Protein AF-A0A7T7KGU4-F1 (afdb_monomer)

Radius of gyration: 35.02 Å; Cα contacts (8 Å, |Δi|>4): 57; chains: 1; bounding box: 118×27×61 Å

Foldseek 3Di:
DDDDDDDDDDPDPPPPDPPPDDDDDDDDCVVVVVVVVLLVVQLVVLVVVLVVLLVVLLVVLVPDPDDPVLSVQLNVCLCVPLVVVVVVDPQRSSDPVSSVVSSVSSVVSSVVSSVVSVD

Sequence (119 aa):
MKKIFFSTTLLFVCTFSYSQYRDPVQPNLSPMFRAQSILQQRYDYNVQRVQETINDIFSRVYKFDIPSEQKEEIIRRFKEVPLKSINSQSINYSDNNTTNDVINYLYESINKITHQVTD

Solvent-accessible surface area (backbone atoms only — not comparable to full-atom values): 7336 Å² total; per-residue (Å²): 142,87,88,84,81,90,84,90,79,82,83,79,78,78,79,78,76,78,74,75,84,70,81,81,76,81,78,82,56,65,67,56,56,52,52,51,52,53,40,49,54,38,23,55,53,40,52,49,53,49,52,52,49,54,52,50,53,54,54,51,53,72,67,49,98,64,61,68,70,53,44,51,50,40,53,49,52,42,50,67,45,62,48,44,53,55,72,73,48,94,73,61,37,57,36,69,64,60,41,49,51,54,50,50,50,53,54,54,50,49,53,53,44,44,49,75,68,75,111

Secondary structure (DSSP, 8-state):
---------------------PPPPPP--HHHHHHHHHHHHHHHHHHHHHHHHHHHHHHHHHHSSS-HHHHHHHHHHHIIIIIHHHHTS---TT-HHHHHHHHHHHHHHHHHHHHHHH-

Mean predicted aligned error: 11.23 Å

Structure (mmCIF, N/CA/C/O backbone):
data_AF-A0A7T7KGU4-F1
#
_entry.id   AF-A0A7T7KGU4-F1
#
loop_
_atom_site.group_PDB
_atom_site.id
_atom_site.type_symbol
_atom_site.label_atom_id
_atom_site.label_alt_id
_atom_site.label_comp_id
_atom_site.label_asym_id
_atom_site.label_entity_id
_atom_site.label_seq_id
_atom_site.pdbx_PDB_ins_code
_atom_site.Cartn_x
_atom_site.Cartn_y
_atom_site.Cartn_z
_atom_site.occupancy
_atom_site.B_iso_or_equiv
_atom_site.auth_seq_id
_atom_site.auth_comp_id
_atom_site.auth_asym_id
_atom_site.auth_atom_id
_atom_site.pdbx_PDB_model_num
ATOM 1 N N . MET A 1 1 ? 96.664 -20.395 -38.625 1.00 45.16 1 MET A N 1
ATOM 2 C CA . MET A 1 1 ? 95.839 -19.877 -37.511 1.00 45.16 1 MET A CA 1
ATOM 3 C C . MET A 1 1 ? 95.007 -18.693 -37.989 1.00 45.16 1 MET A C 1
ATOM 5 O O . MET A 1 1 ? 95.590 -17.657 -38.273 1.00 45.16 1 MET A O 1
ATOM 9 N N . LYS A 1 2 ? 93.678 -18.839 -38.080 1.00 40.69 2 LYS A N 1
ATOM 10 C CA . LYS A 1 2 ? 92.681 -17.769 -37.864 1.00 40.69 2 LYS A CA 1
ATOM 11 C C . LYS A 1 2 ? 91.282 -18.397 -37.930 1.00 40.69 2 LYS A C 1
ATOM 13 O O . LYS A 1 2 ? 90.877 -18.884 -38.977 1.00 40.69 2 LYS A O 1
ATOM 18 N N . LYS A 1 3 ? 90.599 -18.453 -36.785 1.00 46.12 3 LYS A N 1
ATOM 19 C CA . LYS A 1 3 ? 89.176 -18.804 -36.651 1.00 46.12 3 LYS A CA 1
ATOM 20 C C . LYS A 1 3 ? 88.379 -17.508 -36.734 1.00 46.12 3 LYS A C 1
ATOM 22 O O . LYS A 1 3 ? 88.756 -16.616 -35.983 1.00 46.12 3 LYS A O 1
ATOM 27 N N . ILE A 1 4 ? 87.298 -17.426 -37.514 1.00 50.19 4 ILE A N 1
ATOM 28 C CA . ILE A 1 4 ? 86.164 -16.516 -37.246 1.00 50.19 4 ILE A CA 1
ATOM 29 C C . ILE A 1 4 ? 84.864 -17.193 -37.716 1.00 50.19 4 ILE A C 1
ATOM 31 O O . ILE A 1 4 ? 84.858 -17.973 -38.662 1.00 50.19 4 ILE A O 1
ATOM 35 N N . PHE A 1 5 ? 83.822 -16.945 -36.932 1.00 40.31 5 PHE A N 1
ATOM 36 C CA . PHE A 1 5 ? 82.583 -17.676 -36.714 1.00 40.31 5 PHE A CA 1
ATOM 37 C C . PHE A 1 5 ? 81.462 -17.438 -37.745 1.00 40.31 5 PHE A C 1
ATOM 39 O O . PHE A 1 5 ? 81.438 -16.432 -38.447 1.00 40.31 5 PHE A O 1
ATOM 46 N N . PHE A 1 6 ? 80.503 -18.375 -37.725 1.00 45.75 6 PHE A N 1
ATOM 47 C CA . PHE A 1 6 ? 79.086 -18.254 -38.104 1.00 45.75 6 PHE A CA 1
ATOM 48 C C . PHE A 1 6 ? 78.472 -16.872 -37.820 1.00 45.75 6 PHE A C 1
ATOM 50 O O . PHE A 1 6 ? 78.672 -16.346 -36.729 1.00 45.75 6 PHE A O 1
ATOM 57 N N . SER A 1 7 ? 77.582 -16.394 -38.698 1.00 41.09 7 SER A N 1
ATOM 58 C CA . SER A 1 7 ? 76.273 -15.878 -38.263 1.00 41.09 7 SER A CA 1
ATOM 59 C C . SER A 1 7 ? 75.337 -15.679 -39.456 1.00 41.09 7 SER A C 1
ATOM 61 O O . SER A 1 7 ? 75.584 -14.861 -40.339 1.00 41.09 7 SER A O 1
ATOM 63 N N . THR A 1 8 ? 74.253 -16.444 -39.460 1.00 50.94 8 THR A N 1
ATOM 64 C CA . THR A 1 8 ? 73.079 -16.270 -40.312 1.00 50.94 8 THR A CA 1
ATOM 65 C C . THR A 1 8 ? 72.276 -15.086 -39.780 1.00 50.94 8 THR A C 1
ATOM 67 O O . THR A 1 8 ? 71.883 -15.109 -38.616 1.00 50.94 8 THR A O 1
ATOM 70 N N . THR A 1 9 ? 71.960 -14.093 -40.610 1.00 46.50 9 THR A N 1
ATOM 71 C CA . THR A 1 9 ? 70.925 -13.106 -40.266 1.00 46.50 9 THR A CA 1
ATOM 72 C C . THR A 1 9 ? 69.853 -13.116 -41.343 1.00 46.50 9 THR A C 1
ATOM 74 O O . THR A 1 9 ? 69.993 -12.539 -42.418 1.00 46.50 9 THR A O 1
ATOM 77 N N . LEU A 1 10 ? 68.788 -13.852 -41.038 1.00 47.50 10 LEU A N 1
ATOM 78 C CA . LEU A 1 10 ? 67.520 -13.861 -41.748 1.00 47.50 10 LEU A CA 1
ATOM 79 C C . LEU A 1 10 ? 66.868 -12.475 -41.585 1.00 47.50 10 LEU A C 1
ATOM 81 O O . LEU A 1 10 ? 66.650 -12.023 -40.462 1.00 47.50 10 LEU A O 1
ATOM 85 N N . LEU A 1 11 ? 66.567 -11.799 -42.695 1.00 43.47 11 LEU A N 1
ATOM 86 C CA . LEU A 1 11 ? 65.775 -10.567 -42.713 1.00 43.47 11 LEU A CA 1
ATOM 87 C C . LEU A 1 11 ? 64.337 -10.894 -42.291 1.00 43.47 11 LEU A C 1
ATOM 89 O O . LEU A 1 11 ? 63.560 -11.443 -43.070 1.00 43.47 11 LEU A O 1
ATOM 93 N N . PHE A 1 12 ? 63.980 -10.567 -41.050 1.00 42.97 12 PHE A N 1
ATOM 94 C CA . PHE A 1 12 ? 62.602 -10.638 -40.578 1.00 42.97 12 PHE A CA 1
ATOM 95 C C . PHE A 1 12 ? 61.858 -9.389 -41.070 1.00 42.97 12 PHE A C 1
ATOM 97 O O . PHE A 1 12 ? 61.941 -8.316 -40.475 1.00 42.97 12 PHE A O 1
ATOM 104 N N . VAL A 1 13 ? 61.170 -9.510 -42.207 1.00 49.28 13 VAL A N 1
ATOM 105 C CA . VAL A 1 13 ? 60.248 -8.479 -42.697 1.00 49.28 13 VAL A CA 1
ATOM 106 C C . VAL A 1 13 ? 58.990 -8.549 -41.833 1.00 49.28 13 VAL A C 1
ATOM 108 O O . VAL A 1 13 ? 58.105 -9.367 -42.071 1.00 49.28 13 VAL A O 1
ATOM 111 N N . CYS A 1 14 ? 58.909 -7.710 -40.800 1.00 51.19 14 CYS A N 1
ATOM 112 C CA . CYS A 1 14 ? 57.662 -7.493 -40.073 1.00 51.19 14 CYS A CA 1
ATOM 113 C C . CYS A 1 14 ? 56.652 -6.832 -41.019 1.00 51.19 14 CYS A C 1
ATOM 115 O O . CYS A 1 14 ? 56.719 -5.628 -41.267 1.00 51.19 14 CYS A O 1
ATOM 117 N N . THR A 1 15 ? 55.692 -7.594 -41.537 1.00 53.06 15 THR A N 1
ATOM 118 C CA . THR A 1 15 ? 54.492 -7.021 -42.152 1.00 53.06 15 THR A CA 1
ATOM 119 C C . THR A 1 15 ? 53.643 -6.396 -41.046 1.00 53.06 15 THR A C 1
ATOM 121 O O . THR A 1 15 ? 52.881 -7.084 -40.366 1.00 53.06 15 THR A O 1
ATOM 124 N N . PHE A 1 16 ? 53.808 -5.090 -40.829 1.00 51.06 16 PHE A N 1
ATOM 125 C CA . PHE A 1 16 ? 52.956 -4.305 -39.940 1.00 51.06 16 PHE A CA 1
ATOM 126 C C . PHE A 1 16 ? 51.539 -4.308 -40.527 1.00 51.06 16 PHE A C 1
ATOM 128 O O . PHE A 1 16 ? 51.257 -3.647 -41.526 1.00 51.06 16 PHE A O 1
ATOM 135 N N . SER A 1 17 ? 50.650 -5.112 -39.947 1.00 54.22 17 SER A N 1
ATOM 136 C CA . SER A 1 17 ? 49.233 -5.070 -40.296 1.00 54.22 17 SER A CA 1
ATOM 137 C C . SER A 1 17 ? 48.667 -3.784 -39.706 1.00 54.22 17 SER A C 1
ATOM 139 O O . SER A 1 17 ? 48.464 -3.692 -38.497 1.00 54.22 17 SER A O 1
ATOM 141 N N . TYR A 1 18 ? 48.459 -2.766 -40.543 1.00 46.72 18 TYR A N 1
ATOM 142 C CA . TYR A 1 18 ? 47.725 -1.565 -40.157 1.00 46.72 18 TYR A CA 1
ATOM 143 C C . TYR A 1 18 ? 46.283 -1.965 -39.823 1.00 46.72 18 TYR A C 1
ATOM 145 O O . TYR A 1 18 ? 45.428 -2.067 -40.700 1.00 46.72 18 TYR A O 1
ATOM 153 N N . SER A 1 19 ? 46.006 -2.204 -38.541 1.00 58.91 19 SER A N 1
ATOM 154 C CA . SER A 1 19 ? 44.650 -2.125 -38.006 1.00 58.91 19 SER A CA 1
ATOM 155 C C . SER A 1 19 ? 44.158 -0.706 -38.276 1.00 58.91 19 SER A C 1
ATOM 157 O O . SER A 1 19 ? 44.614 0.233 -37.623 1.00 58.91 19 SER A O 1
ATOM 159 N N . GLN A 1 20 ? 43.269 -0.527 -39.253 1.00 55.75 20 GLN A N 1
ATOM 160 C CA . GLN A 1 20 ? 42.625 0.765 -39.447 1.00 55.75 20 GLN A CA 1
ATOM 161 C C . GLN A 1 20 ? 41.819 1.086 -38.193 1.00 55.75 20 GLN A C 1
ATOM 163 O O . GLN A 1 20 ? 40.869 0.377 -37.856 1.00 55.75 20 GLN A O 1
ATOM 168 N N . TYR A 1 21 ? 42.235 2.136 -37.489 1.00 57.06 21 TYR A N 1
ATOM 169 C CA . TYR A 1 21 ? 41.452 2.732 -36.422 1.00 57.06 21 TYR A CA 1
ATOM 170 C C . TYR A 1 21 ? 40.089 3.112 -37.013 1.00 57.06 21 TYR A C 1
ATOM 172 O O . TYR A 1 21 ? 40.008 3.964 -37.896 1.00 57.06 21 TYR A O 1
ATOM 180 N N . ARG A 1 22 ? 39.027 2.416 -36.594 1.00 62.03 22 ARG A N 1
ATOM 181 C CA . ARG A 1 22 ? 37.655 2.826 -36.889 1.00 62.03 22 ARG A CA 1
ATOM 182 C C . ARG A 1 22 ? 37.241 3.816 -35.818 1.00 62.03 22 ARG A C 1
ATOM 184 O O . ARG A 1 22 ? 37.302 3.477 -34.637 1.00 62.03 22 ARG A O 1
ATOM 191 N N . ASP A 1 23 ? 36.785 4.990 -36.239 1.00 69.38 23 ASP A N 1
ATOM 192 C CA . ASP A 1 23 ? 36.145 5.921 -35.320 1.00 69.38 23 ASP A CA 1
ATOM 193 C C . ASP A 1 23 ? 34.989 5.213 -34.594 1.00 69.38 23 ASP A C 1
ATOM 195 O O . ASP A 1 23 ? 34.235 4.453 -35.221 1.00 69.38 23 ASP A O 1
ATOM 199 N N . PRO A 1 24 ? 34.850 5.409 -33.272 1.00 70.62 24 PRO A N 1
ATOM 200 C CA . PRO A 1 24 ? 33.777 4.788 -32.518 1.00 70.62 24 PRO A CA 1
ATOM 201 C C . PRO A 1 24 ? 32.422 5.228 -33.082 1.00 70.62 24 PRO A C 1
ATOM 203 O O . PRO A 1 24 ? 32.138 6.418 -33.221 1.00 70.62 24 PRO A O 1
ATOM 206 N N . VAL A 1 25 ? 31.567 4.252 -33.401 1.00 77.94 25 VAL A N 1
ATOM 207 C CA . VAL A 1 25 ? 30.178 4.514 -33.792 1.00 77.94 25 VAL A CA 1
ATOM 208 C C . VAL A 1 25 ? 29.470 5.151 -32.597 1.00 77.94 25 VAL A C 1
ATOM 210 O O . VAL A 1 25 ? 29.481 4.584 -31.503 1.00 77.94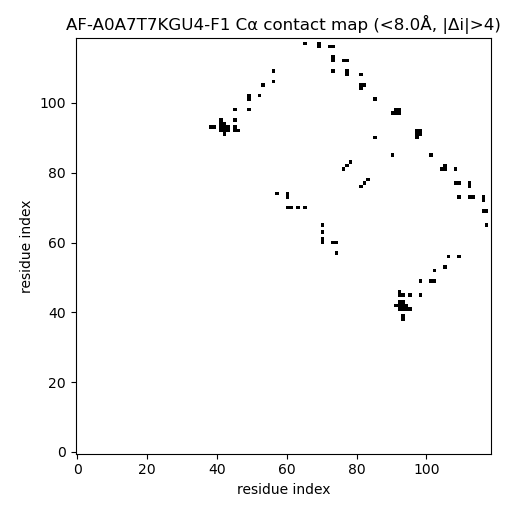 25 VAL A O 1
ATOM 213 N N . GLN A 1 26 ? 28.852 6.319 -32.790 1.00 76.12 26 GLN A N 1
ATOM 214 C CA . GLN A 1 26 ? 28.059 6.945 -31.732 1.00 76.12 26 GLN A CA 1
ATOM 215 C C . GLN A 1 26 ? 26.899 6.009 -31.344 1.00 76.12 26 GLN A C 1
ATOM 217 O O . GLN A 1 26 ? 26.145 5.581 -32.225 1.00 76.12 26 GLN A O 1
ATOM 222 N N . PRO A 1 27 ? 26.736 5.659 -30.057 1.00 75.25 27 PRO A N 1
ATOM 223 C CA . PRO A 1 27 ? 25.678 4.752 -29.639 1.00 75.25 27 PRO A CA 1
ATOM 224 C C . PRO A 1 27 ? 24.305 5.408 -29.837 1.00 75.25 27 PRO A C 1
ATOM 226 O O . PRO A 1 27 ? 24.066 6.529 -29.393 1.00 75.25 27 PRO A O 1
ATOM 229 N N . ASN A 1 28 ? 23.369 4.700 -30.476 1.00 81.06 28 ASN A N 1
ATOM 230 C CA . ASN A 1 28 ? 21.978 5.147 -30.556 1.00 81.06 28 ASN A CA 1
ATOM 231 C C . ASN A 1 28 ? 21.275 4.904 -29.211 1.00 81.06 28 ASN A C 1
ATOM 233 O O . ASN A 1 28 ? 20.884 3.781 -28.900 1.00 81.06 28 ASN A O 1
ATOM 237 N N . LEU A 1 29 ? 21.090 5.969 -28.429 1.00 84.31 29 LEU A N 1
ATOM 238 C CA . LEU A 1 29 ? 20.485 5.918 -27.092 1.00 84.31 29 LEU A CA 1
ATOM 239 C C . LEU A 1 29 ? 18.946 5.978 -27.097 1.00 84.31 29 LEU A C 1
ATOM 241 O O . LEU A 1 29 ? 18.316 5.843 -26.049 1.00 84.31 29 LEU A O 1
ATOM 245 N N . SER A 1 30 ? 18.310 6.142 -28.261 1.00 86.25 30 SER A N 1
ATOM 246 C CA . SER A 1 30 ? 16.849 6.299 -28.369 1.00 86.25 30 SER A CA 1
ATOM 247 C C . SER A 1 30 ? 16.042 5.152 -27.734 1.00 86.25 30 SER A C 1
ATOM 249 O O . SER A 1 30 ? 15.051 5.436 -27.057 1.00 86.25 30 SER A O 1
ATOM 251 N N . PRO A 1 31 ? 16.422 3.864 -27.890 1.00 87.88 31 PRO A N 1
ATOM 252 C CA . PRO A 1 31 ? 15.721 2.760 -27.230 1.00 87.88 31 PRO A CA 1
ATOM 253 C C . PRO A 1 31 ? 15.798 2.829 -25.701 1.00 87.88 31 PRO A C 1
ATOM 255 O O . PRO A 1 31 ? 14.830 2.483 -25.028 1.00 87.88 31 PRO A O 1
ATOM 258 N N . MET A 1 32 ? 16.915 3.322 -25.156 1.00 87.25 32 MET A N 1
ATOM 259 C CA . MET A 1 32 ? 17.109 3.478 -23.715 1.00 87.25 32 MET A CA 1
ATOM 260 C C . MET A 1 32 ? 16.179 4.555 -23.152 1.00 87.25 32 MET A C 1
ATOM 262 O O . MET A 1 32 ? 15.476 4.299 -22.178 1.00 87.25 32 MET A O 1
ATOM 266 N N . PHE A 1 33 ? 16.095 5.719 -23.805 1.00 88.25 33 PHE A N 1
ATOM 267 C CA . PHE A 1 33 ? 15.169 6.778 -23.390 1.00 88.25 33 PHE A CA 1
ATOM 268 C C . PHE A 1 33 ? 13.706 6.328 -23.457 1.00 88.25 33 PHE A C 1
ATOM 270 O O . PHE A 1 33 ? 12.926 6.609 -22.547 1.00 88.25 33 PHE A O 1
ATOM 277 N N . ARG A 1 34 ? 13.334 5.562 -24.493 1.00 89.44 34 ARG A N 1
ATOM 278 C CA . ARG A 1 34 ? 11.994 4.963 -24.594 1.00 89.44 34 ARG A CA 1
ATOM 279 C C . ARG A 1 34 ? 11.723 3.994 -23.445 1.00 89.44 34 ARG A C 1
ATOM 281 O O . ARG A 1 34 ? 10.696 4.120 -22.784 1.00 89.44 34 ARG A O 1
ATOM 288 N N . ALA A 1 35 ? 12.641 3.068 -23.174 1.00 90.75 35 ALA A N 1
ATOM 289 C CA . ALA A 1 35 ? 12.500 2.118 -22.073 1.00 90.75 35 ALA A CA 1
ATOM 290 C C . ALA A 1 35 ? 12.358 2.831 -20.719 1.00 90.75 35 ALA A C 1
ATOM 292 O O . ALA A 1 35 ? 11.464 2.497 -19.943 1.00 90.75 35 ALA A O 1
ATOM 293 N N . GLN A 1 36 ? 13.169 3.863 -20.474 1.00 92.75 36 GLN A N 1
ATOM 294 C CA . GLN A 1 36 ? 13.088 4.675 -19.263 1.00 92.75 36 GLN A CA 1
ATOM 295 C C . GLN A 1 36 ? 11.726 5.367 -19.128 1.00 92.75 36 GLN A C 1
ATOM 297 O O . GLN A 1 36 ? 11.114 5.290 -18.066 1.00 92.75 36 GLN A O 1
ATOM 302 N N . SER A 1 37 ? 11.216 5.984 -20.200 1.00 94.31 37 SER A N 1
ATOM 303 C CA . SER A 1 37 ? 9.902 6.644 -20.172 1.00 94.31 37 SER A CA 1
ATOM 304 C C . SER A 1 37 ? 8.758 5.675 -19.853 1.00 94.31 37 SER A C 1
ATOM 306 O O . SER A 1 37 ? 7.868 6.008 -19.077 1.00 94.31 37 SER A O 1
ATOM 308 N N . ILE A 1 38 ? 8.817 4.448 -20.383 1.00 94.88 38 ILE A N 1
ATOM 309 C CA . ILE A 1 38 ? 7.815 3.409 -20.119 1.00 94.88 38 ILE A CA 1
ATOM 310 C C . ILE A 1 38 ? 7.865 2.970 -18.653 1.00 94.88 38 ILE A C 1
ATOM 312 O O . ILE A 1 38 ? 6.818 2.795 -18.032 1.00 94.88 38 ILE A O 1
ATOM 316 N N . LEU A 1 39 ? 9.064 2.785 -18.091 1.00 94.94 39 LEU A N 1
ATOM 317 C CA . LEU A 1 39 ? 9.217 2.413 -16.683 1.00 94.94 39 LEU A CA 1
ATOM 318 C C . LEU A 1 39 ? 8.722 3.524 -15.754 1.00 94.94 39 LEU A C 1
ATOM 320 O O . LEU A 1 39 ? 7.994 3.225 -14.814 1.00 94.94 39 LEU A O 1
ATOM 324 N N . GLN A 1 40 ? 9.033 4.787 -16.060 1.00 95.19 40 GLN A N 1
ATOM 325 C CA . GLN A 1 40 ? 8.537 5.926 -15.287 1.00 95.19 40 GLN A CA 1
ATOM 326 C C . GLN A 1 40 ? 7.007 6.002 -15.318 1.00 95.19 40 GLN A C 1
ATOM 328 O O . GLN A 1 40 ? 6.376 6.095 -14.273 1.00 95.19 40 GLN A O 1
ATOM 333 N N . GLN A 1 41 ? 6.396 5.867 -16.498 1.00 97.19 41 GLN A N 1
ATOM 334 C CA . GLN A 1 41 ? 4.939 5.877 -16.621 1.00 97.19 41 GLN A CA 1
ATOM 335 C C . GLN A 1 41 ? 4.284 4.747 -15.811 1.00 97.19 41 GLN A C 1
ATOM 337 O O . GLN A 1 41 ? 3.244 4.952 -15.187 1.00 97.19 41 GLN A O 1
ATOM 342 N N . ARG A 1 42 ? 4.883 3.547 -15.810 1.00 96.88 42 ARG A N 1
ATOM 343 C CA . ARG A 1 42 ? 4.400 2.423 -14.993 1.00 96.88 42 ARG A CA 1
ATOM 344 C C . ARG A 1 42 ? 4.532 2.710 -13.508 1.00 96.88 42 ARG A C 1
ATOM 346 O O . ARG A 1 42 ? 3.585 2.448 -12.775 1.00 96.88 42 ARG A O 1
ATOM 353 N N . TYR A 1 43 ? 5.674 3.252 -13.094 1.00 97.75 43 TYR A N 1
ATOM 354 C CA . TYR A 1 43 ? 5.911 3.665 -11.719 1.00 97.75 43 TYR A CA 1
ATOM 355 C C . TYR A 1 43 ? 4.828 4.642 -11.251 1.00 97.75 43 TYR A C 1
ATOM 357 O O . TYR A 1 43 ? 4.145 4.362 -10.269 1.00 97.75 43 TYR A O 1
ATOM 365 N N . ASP A 1 44 ? 4.610 5.727 -11.997 1.00 97.94 44 ASP A N 1
ATOM 366 C CA . ASP A 1 44 ? 3.643 6.771 -11.642 1.00 97.94 44 ASP A CA 1
ATOM 367 C C . ASP A 1 44 ? 2.218 6.206 -11.551 1.00 97.94 44 ASP A C 1
ATOM 369 O O . ASP A 1 44 ? 1.506 6.431 -10.570 1.00 97.94 44 ASP A O 1
ATOM 373 N N . TYR A 1 45 ? 1.824 5.399 -12.540 1.00 98.31 45 TYR A N 1
ATOM 374 C CA . TYR A 1 45 ? 0.523 4.732 -12.563 1.00 98.31 45 TYR A CA 1
ATOM 375 C C . TYR A 1 45 ? 0.319 3.797 -11.363 1.00 98.31 45 TYR A C 1
ATOM 377 O O . TYR A 1 45 ? -0.742 3.784 -10.738 1.00 98.31 45 TYR A O 1
ATOM 385 N N . ASN A 1 46 ? 1.330 3.008 -11.011 1.00 98.31 46 ASN A N 1
ATOM 386 C CA . ASN A 1 46 ? 1.238 2.056 -9.911 1.00 98.31 46 ASN A CA 1
ATOM 387 C C . ASN A 1 46 ? 1.252 2.737 -8.538 1.00 98.31 46 ASN A C 1
ATOM 389 O O . ASN A 1 46 ? 0.500 2.323 -7.655 1.00 98.31 46 ASN A O 1
ATOM 393 N N . VAL A 1 47 ? 2.020 3.817 -8.372 1.00 97.94 47 VAL A N 1
ATOM 394 C CA . VAL A 1 47 ? 1.943 4.673 -7.177 1.00 97.94 47 VAL A CA 1
ATOM 395 C C . VAL A 1 47 ? 0.530 5.235 -7.020 1.00 97.94 47 VAL A C 1
ATOM 397 O O . VAL A 1 47 ? -0.042 5.158 -5.931 1.00 97.94 47 VAL A O 1
ATOM 400 N N . GLN A 1 48 ? -0.071 5.729 -8.107 1.00 98.44 48 GLN A N 1
ATOM 401 C CA . GLN A 1 48 ? -1.448 6.220 -8.083 1.00 98.44 48 GLN A CA 1
ATOM 402 C C . GLN A 1 48 ? -2.436 5.123 -7.654 1.00 98.44 48 GLN A C 1
ATOM 404 O O . GLN A 1 48 ? -3.258 5.360 -6.771 1.00 98.44 48 GLN A O 1
ATOM 409 N N . ARG A 1 49 ? -2.323 3.905 -8.198 1.00 98.25 49 ARG A N 1
ATOM 410 C CA . ARG A 1 49 ? -3.186 2.771 -7.812 1.00 98.25 49 ARG A CA 1
ATOM 411 C C . ARG A 1 49 ? -3.099 2.429 -6.327 1.00 98.25 49 ARG A C 1
ATOM 413 O O . ARG A 1 49 ? -4.120 2.151 -5.695 1.00 98.25 49 ARG A O 1
ATOM 420 N N . VAL A 1 50 ? -1.896 2.441 -5.756 1.00 98.38 50 VAL A N 1
ATOM 421 C CA . VAL A 1 50 ? -1.707 2.205 -4.317 1.00 98.38 50 VAL A CA 1
ATOM 422 C C . VAL A 1 50 ? -2.364 3.320 -3.508 1.00 98.38 50 VAL A C 1
ATOM 424 O O . VAL A 1 50 ? -3.089 3.037 -2.557 1.00 98.38 50 VAL A O 1
ATOM 427 N N . GLN A 1 51 ? -2.192 4.580 -3.914 1.00 98.12 51 GLN A N 1
ATOM 428 C CA . GLN A 1 51 ? -2.821 5.714 -3.237 1.00 98.12 51 GLN A CA 1
ATOM 429 C C . GLN A 1 51 ? -4.356 5.651 -3.291 1.00 98.12 51 GLN A C 1
ATOM 431 O O . GLN A 1 51 ? -5.023 5.900 -2.285 1.00 98.12 51 GLN A O 1
ATOM 436 N N . GLU A 1 52 ? -4.924 5.293 -4.441 1.00 98.44 52 GLU A N 1
ATOM 437 C CA . GLU A 1 52 ? -6.366 5.088 -4.608 1.00 98.44 52 GLU A CA 1
ATOM 438 C C . GLU A 1 52 ? -6.878 3.952 -3.717 1.00 98.44 52 GLU A C 1
ATOM 440 O O . GLU A 1 52 ? -7.902 4.111 -3.054 1.00 98.44 52 GLU A O 1
ATOM 445 N N . THR A 1 53 ? -6.125 2.854 -3.618 1.00 98.38 53 THR A N 1
ATOM 446 C CA . THR A 1 53 ? -6.438 1.728 -2.723 1.00 98.38 53 THR A CA 1
ATOM 447 C C . THR A 1 53 ? -6.473 2.172 -1.260 1.00 98.38 53 THR A C 1
ATOM 449 O O . THR A 1 53 ? -7.413 1.854 -0.534 1.00 98.38 53 THR A O 1
ATOM 452 N N . ILE A 1 54 ? -5.479 2.947 -0.815 1.00 98.44 54 ILE A N 1
ATOM 453 C CA . ILE A 1 54 ? -5.429 3.486 0.553 1.00 98.44 54 ILE A CA 1
ATOM 454 C C . ILE A 1 54 ? -6.649 4.377 0.828 1.00 98.44 54 ILE A C 1
ATOM 456 O O . ILE A 1 54 ? -7.287 4.256 1.876 1.00 98.44 54 ILE A O 1
ATOM 460 N N . ASN A 1 55 ? -7.003 5.247 -0.120 1.00 98.44 55 ASN A N 1
ATOM 461 C CA . ASN A 1 55 ? -8.159 6.134 0.002 1.00 98.44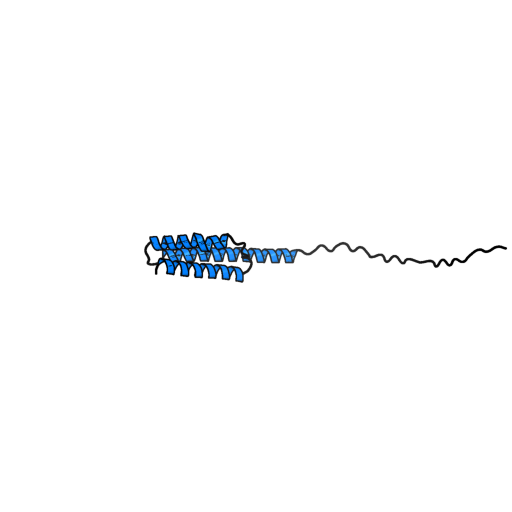 55 ASN A CA 1
ATOM 462 C C . ASN A 1 55 ? -9.485 5.355 0.056 1.00 98.44 55 ASN A C 1
ATOM 464 O O . ASN A 1 55 ? -10.359 5.686 0.860 1.00 98.44 55 ASN A O 1
ATOM 468 N N . ASP A 1 56 ? -9.630 4.314 -0.767 1.00 98.38 56 ASP A N 1
ATOM 469 C CA . ASP A 1 56 ? -10.789 3.417 -0.763 1.00 98.38 56 ASP A CA 1
ATOM 470 C C . ASP A 1 56 ? -10.919 2.688 0.581 1.00 98.38 56 ASP A C 1
ATOM 472 O O . ASP A 1 56 ? -11.990 2.705 1.186 1.00 98.38 56 ASP A O 1
ATOM 476 N N . ILE A 1 57 ? -9.819 2.145 1.112 1.00 98.44 57 ILE A N 1
ATOM 477 C CA . ILE A 1 57 ? -9.788 1.516 2.440 1.00 98.44 57 ILE A CA 1
ATOM 478 C C . ILE A 1 57 ? -10.284 2.487 3.516 1.00 98.44 57 ILE A C 1
ATOM 480 O O . ILE A 1 57 ? -11.193 2.147 4.277 1.00 98.44 57 ILE A O 1
ATOM 484 N N . PHE A 1 58 ? -9.748 3.708 3.560 1.00 98.19 58 PHE A N 1
ATOM 485 C CA . PHE A 1 58 ? -10.205 4.714 4.518 1.00 98.19 58 PHE A CA 1
ATOM 486 C C . PHE A 1 58 ? -11.693 5.031 4.348 1.00 98.19 58 PHE A C 1
ATOM 488 O O . PHE A 1 58 ? -12.434 5.030 5.330 1.00 98.19 58 PHE A O 1
ATOM 495 N N . SER A 1 59 ? -12.157 5.235 3.112 1.00 98.19 59 SER A N 1
ATOM 496 C CA . SER A 1 59 ? -13.573 5.492 2.831 1.00 98.19 59 SER A CA 1
ATOM 497 C C . SER A 1 59 ? -14.478 4.360 3.322 1.00 98.19 59 SER A C 1
ATOM 499 O O . SER A 1 59 ? -15.527 4.628 3.908 1.00 98.19 59 SER A O 1
ATOM 501 N N . ARG A 1 60 ? -14.080 3.099 3.113 1.00 97.38 60 ARG A N 1
ATOM 502 C CA . ARG A 1 60 ? -14.841 1.920 3.548 1.00 97.38 60 ARG A CA 1
ATOM 503 C C . ARG A 1 60 ? -14.944 1.839 5.064 1.00 97.38 60 ARG A C 1
ATOM 505 O O . ARG A 1 60 ? -16.052 1.704 5.570 1.00 97.38 60 ARG A O 1
ATOM 512 N N . VAL A 1 61 ? -13.831 2.003 5.779 1.00 97.38 61 VAL A N 1
ATOM 513 C CA . VAL A 1 61 ? -13.820 1.961 7.251 1.00 97.38 61 VAL A CA 1
ATOM 514 C C . VAL A 1 61 ? -14.722 3.048 7.842 1.00 97.38 61 VAL A C 1
ATOM 516 O O . VAL A 1 61 ? -15.506 2.776 8.749 1.00 97.38 61 VAL A O 1
ATOM 519 N N . TYR A 1 62 ? -14.696 4.269 7.294 1.00 95.94 62 TYR A N 1
ATOM 520 C CA . TYR A 1 62 ? -15.586 5.337 7.766 1.00 95.94 62 TYR A CA 1
ATOM 521 C C . TYR A 1 62 ? -17.076 5.024 7.561 1.00 95.94 62 TYR A C 1
ATOM 523 O O . TYR A 1 62 ? -17.910 5.481 8.350 1.00 95.94 62 TYR A O 1
ATOM 531 N N . LYS A 1 63 ? -17.410 4.212 6.551 1.00 97.50 63 LYS A N 1
ATOM 532 C CA . LYS A 1 63 ? -18.777 3.776 6.230 1.00 97.50 63 LYS A CA 1
ATOM 533 C C . LYS A 1 63 ? -19.249 2.550 7.018 1.00 97.50 63 LYS A C 1
ATOM 535 O O . LYS A 1 63 ? -20.421 2.209 6.898 1.00 97.50 63 LYS A O 1
ATOM 540 N N . PHE A 1 64 ? -18.393 1.887 7.799 1.00 96.12 64 PHE A N 1
ATOM 541 C CA . PHE A 1 64 ? -18.815 0.751 8.626 1.00 96.12 64 PHE A CA 1
ATOM 542 C C . PHE A 1 64 ? -19.865 1.172 9.661 1.00 96.12 64 PHE A C 1
ATOM 544 O O . PHE A 1 64 ? -19.804 2.277 10.204 1.00 96.12 64 PHE A O 1
ATOM 551 N N . ASP A 1 65 ? -20.816 0.289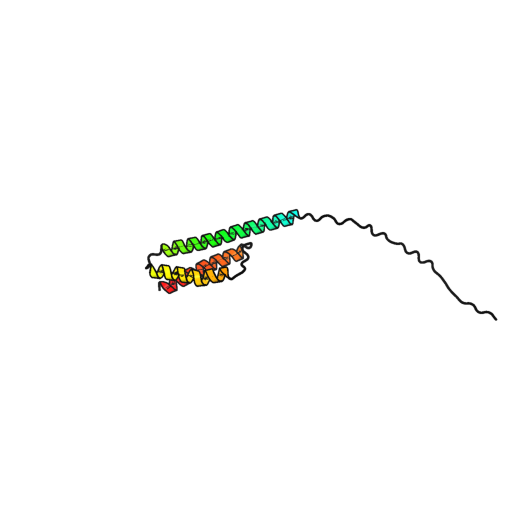 9.953 1.00 96.81 65 ASP A N 1
ATOM 552 C CA . ASP A 1 65 ? -21.836 0.502 10.984 1.00 96.81 65 ASP A CA 1
ATOM 553 C C . ASP A 1 65 ? -21.321 0.026 12.353 1.00 96.81 65 ASP A C 1
ATOM 555 O O . ASP A 1 65 ? -21.762 -0.977 12.905 1.00 96.81 65 ASP A O 1
ATOM 559 N N . ILE A 1 66 ? -20.281 0.705 12.843 1.00 96.56 66 ILE A N 1
ATOM 560 C CA . ILE A 1 66 ? -19.598 0.423 14.115 1.00 96.56 66 ILE A CA 1
ATOM 561 C C . ILE A 1 66 ? -19.346 1.734 14.880 1.00 96.56 66 ILE A C 1
ATOM 563 O O . ILE A 1 66 ? -19.358 2.809 14.263 1.00 96.56 66 ILE A O 1
ATOM 567 N N . PRO A 1 67 ? -19.084 1.689 16.201 1.00 97.88 67 PRO A N 1
ATOM 568 C CA . PRO A 1 67 ? -18.758 2.879 16.983 1.00 97.88 67 PRO A CA 1
ATOM 569 C C . PRO A 1 67 ? -17.572 3.667 16.413 1.00 97.88 67 PRO A C 1
ATOM 571 O O . PRO A 1 67 ? -16.598 3.089 15.927 1.00 97.88 67 PRO A O 1
ATOM 574 N N . SER A 1 68 ? -17.619 4.999 16.518 1.00 97.25 68 SER A N 1
ATOM 575 C CA . SER A 1 68 ? -16.555 5.883 16.014 1.00 97.25 68 SER A CA 1
ATOM 576 C C . SER A 1 68 ? -15.178 5.553 16.595 1.00 97.25 68 SER A C 1
ATOM 578 O O . SER A 1 68 ? -14.202 5.541 15.854 1.00 97.25 68 SER A O 1
ATOM 580 N N . GLU A 1 69 ? -15.107 5.199 17.880 1.00 97.44 69 GLU A N 1
ATOM 581 C CA . GLU A 1 69 ? -13.860 4.801 18.551 1.00 97.44 69 GLU A CA 1
ATOM 582 C C . GLU A 1 69 ? -13.215 3.570 17.893 1.00 97.44 69 GLU A C 1
ATOM 584 O O . GLU A 1 69 ? -12.002 3.531 17.689 1.00 97.44 69 GLU A O 1
ATOM 589 N N . GLN A 1 70 ? -14.024 2.589 17.475 1.00 98.06 70 GLN A N 1
ATOM 590 C CA . GLN A 1 70 ? -13.527 1.415 16.754 1.00 98.06 70 GLN A CA 1
ATOM 591 C C . GLN A 1 70 ? -13.012 1.790 15.360 1.00 98.06 70 GLN A C 1
ATOM 593 O O . GLN A 1 70 ? -11.956 1.312 14.947 1.00 98.06 70 GLN A O 1
ATOM 598 N N . LYS A 1 71 ? -13.702 2.690 14.643 1.00 98.38 71 LYS A N 1
ATOM 599 C CA . LYS A 1 71 ? -13.224 3.201 13.344 1.00 98.38 71 LYS A CA 1
ATOM 600 C C . LYS A 1 71 ? -11.871 3.887 13.490 1.00 98.38 71 LYS A C 1
ATOM 602 O O . LYS A 1 71 ? -10.959 3.624 12.708 1.00 98.38 71 LYS A O 1
ATOM 607 N N . GLU A 1 72 ? -11.737 4.761 14.483 1.00 97.94 72 GLU A N 1
ATOM 608 C CA . GLU A 1 72 ? -10.497 5.483 14.758 1.00 97.94 72 GLU A CA 1
ATOM 609 C C . GLU A 1 72 ? -9.352 4.525 15.086 1.00 97.94 72 GLU A C 1
ATOM 611 O O . GLU A 1 72 ? -8.266 4.663 14.519 1.00 97.94 72 GLU A O 1
ATOM 616 N N . GLU A 1 73 ? -9.605 3.507 15.910 1.00 98.19 73 GLU A N 1
ATOM 617 C CA . GLU A 1 73 ? -8.610 2.494 16.258 1.00 98.19 73 GLU A CA 1
ATOM 618 C C . GLU A 1 73 ? -8.168 1.665 15.042 1.00 98.19 73 GLU A C 1
ATOM 620 O O . GLU A 1 73 ? -6.968 1.453 14.840 1.00 98.19 73 GLU A O 1
ATOM 625 N N . ILE A 1 74 ? -9.108 1.255 14.182 1.00 98.50 74 ILE A N 1
ATOM 626 C CA . ILE A 1 74 ? -8.808 0.548 12.928 1.00 98.50 74 ILE A CA 1
ATOM 627 C C . ILE A 1 74 ? -7.899 1.405 12.037 1.00 98.50 74 ILE A C 1
ATOM 629 O O . ILE A 1 74 ? -6.847 0.945 11.583 1.00 98.50 74 ILE A O 1
ATOM 633 N N . ILE A 1 75 ? -8.270 2.670 11.811 1.00 98.25 75 ILE A N 1
ATOM 634 C CA . ILE A 1 75 ? -7.500 3.605 10.977 1.00 98.25 75 ILE A CA 1
ATOM 635 C C . ILE A 1 75 ? -6.113 3.856 11.571 1.00 98.25 75 ILE A C 1
ATOM 637 O O . ILE A 1 75 ? -5.123 3.893 10.834 1.00 98.25 75 ILE A O 1
ATOM 641 N N . ARG A 1 76 ? -6.022 4.029 12.892 1.00 98.38 76 ARG A N 1
ATOM 642 C CA . ARG A 1 76 ? -4.762 4.260 13.602 1.00 98.38 76 ARG A CA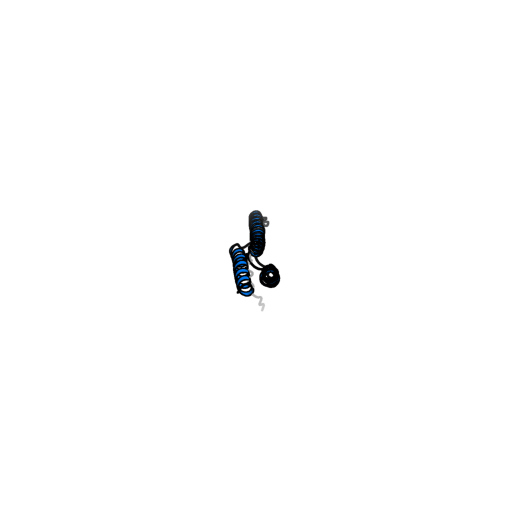 1
ATOM 643 C C . ARG A 1 76 ? -3.817 3.073 13.430 1.00 98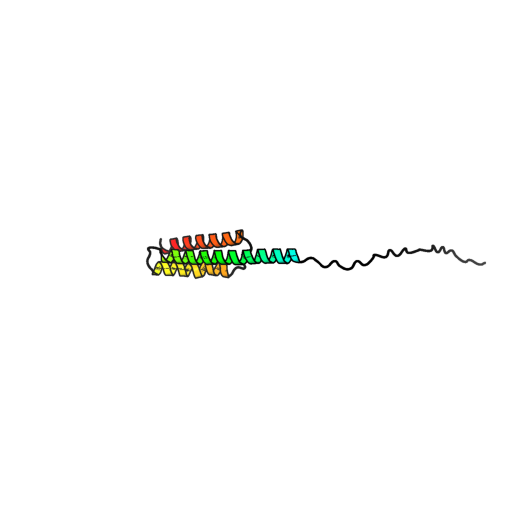.38 76 ARG A C 1
ATOM 645 O O . ARG A 1 76 ? -2.699 3.262 12.951 1.00 98.38 76 ARG A O 1
ATOM 652 N N . ARG A 1 77 ? -4.277 1.848 13.717 1.00 98.44 77 ARG A N 1
ATOM 653 C CA . ARG A 1 77 ? -3.477 0.623 13.532 1.00 98.44 77 ARG A CA 1
ATOM 654 C C . ARG A 1 77 ? -3.055 0.430 12.081 1.00 98.44 77 ARG A C 1
ATOM 656 O O . ARG A 1 77 ? -1.909 0.067 11.826 1.00 98.44 77 ARG A O 1
ATOM 663 N N . PHE A 1 78 ? -3.940 0.722 11.130 1.00 98.44 78 PHE A N 1
ATOM 664 C CA . PHE A 1 78 ? -3.621 0.638 9.708 1.00 98.44 78 PHE A CA 1
ATOM 665 C C . PHE A 1 78 ? -2.526 1.640 9.295 1.00 98.44 78 PHE A C 1
ATOM 667 O O . PHE A 1 78 ? -1.600 1.305 8.558 1.00 98.44 78 PHE A O 1
ATOM 674 N N . LYS A 1 79 ? -2.558 2.870 9.812 1.00 98.00 79 LYS A N 1
ATOM 675 C CA . LYS A 1 79 ? -1.494 3.854 9.555 1.00 98.00 79 LYS A CA 1
ATOM 676 C C . LYS A 1 79 ? -0.163 3.447 10.185 1.00 98.00 79 LYS A C 1
ATOM 678 O O . LYS A 1 79 ? 0.884 3.551 9.547 1.00 98.00 79 LYS A O 1
ATOM 683 N N . GLU A 1 80 ? -0.195 2.988 11.429 1.00 97.56 80 GLU A N 1
ATOM 684 C CA . GLU A 1 80 ? 1.015 2.711 12.206 1.00 97.56 80 GLU A CA 1
ATOM 685 C C . GLU A 1 80 ? 1.732 1.422 11.803 1.00 97.56 80 GLU A C 1
ATOM 687 O O . GLU A 1 80 ? 2.950 1.344 11.966 1.00 97.56 80 GLU A O 1
ATOM 692 N N . VAL A 1 81 ? 1.000 0.428 11.290 1.00 96.19 81 VAL A N 1
ATOM 693 C CA . VAL A 1 81 ? 1.553 -0.898 10.992 1.00 96.19 81 VAL A CA 1
ATOM 694 C C . VAL A 1 81 ? 1.727 -1.107 9.482 1.00 96.19 81 VAL A C 1
ATOM 696 O O . VAL A 1 81 ? 2.866 -0.987 9.018 1.00 96.19 81 VAL A O 1
ATOM 699 N N . PRO A 1 82 ? 0.681 -1.377 8.672 1.00 96.88 82 PRO A N 1
ATOM 700 C CA . PRO A 1 82 ? 0.884 -1.685 7.262 1.00 96.88 82 PRO A CA 1
ATOM 701 C C . PRO A 1 82 ? 1.400 -0.493 6.452 1.00 96.88 82 PRO A C 1
ATOM 703 O O . PRO A 1 82 ? 2.363 -0.670 5.706 1.00 96.88 82 PRO A O 1
ATOM 706 N N . LEU A 1 83 ? 0.859 0.721 6.631 1.00 96.88 83 LEU A N 1
ATOM 707 C CA . LEU A 1 83 ? 1.342 1.881 5.864 1.00 96.88 83 LEU A CA 1
ATOM 708 C C . LEU A 1 83 ? 2.777 2.261 6.231 1.00 96.88 83 LEU A C 1
ATOM 710 O O . LEU A 1 83 ? 3.596 2.512 5.349 1.00 96.88 83 LEU A O 1
ATOM 714 N N . LYS A 1 84 ? 3.113 2.257 7.524 1.00 96.31 84 LYS A N 1
ATOM 715 C CA . LYS A 1 84 ? 4.488 2.504 7.970 1.00 96.31 84 LYS A CA 1
ATOM 716 C C . LYS A 1 84 ? 5.461 1.451 7.433 1.00 96.31 84 LYS A C 1
ATOM 718 O O . LYS A 1 84 ? 6.562 1.810 7.022 1.00 96.31 84 LYS A O 1
ATOM 723 N N . SER A 1 85 ? 5.056 0.179 7.403 1.00 95.38 85 SER A N 1
ATOM 724 C CA . SER A 1 85 ? 5.863 -0.910 6.843 1.00 95.38 85 SER A CA 1
ATOM 725 C C . SER A 1 85 ? 6.138 -0.703 5.352 1.00 95.38 85 SER A C 1
ATOM 727 O O . SER A 1 85 ? 7.298 -0.755 4.948 1.00 95.38 85 SER A O 1
ATOM 729 N N . ILE A 1 86 ? 5.116 -0.387 4.552 1.00 95.75 86 ILE A N 1
ATOM 730 C CA . ILE A 1 86 ? 5.266 -0.093 3.116 1.00 95.75 86 ILE A CA 1
ATOM 731 C C . ILE A 1 86 ? 6.184 1.111 2.902 1.00 95.75 86 ILE A C 1
ATOM 733 O O . ILE A 1 86 ? 7.135 1.027 2.133 1.00 95.75 86 ILE A O 1
ATOM 737 N N . ASN A 1 87 ? 5.957 2.207 3.631 1.00 93.38 87 ASN A N 1
ATOM 738 C CA . ASN A 1 87 ? 6.749 3.433 3.491 1.00 93.38 87 ASN A CA 1
ATOM 739 C C . ASN A 1 87 ? 8.221 3.257 3.897 1.00 93.38 87 ASN A C 1
ATOM 741 O O . ASN A 1 87 ? 9.069 4.038 3.477 1.00 93.38 87 ASN A O 1
ATOM 745 N N . SER A 1 88 ? 8.531 2.254 4.722 1.00 94.94 88 SER A N 1
ATOM 746 C CA . SER A 1 88 ? 9.910 1.927 5.103 1.00 94.94 88 SER A CA 1
ATOM 747 C C . SER A 1 88 ? 10.657 1.081 4.065 1.00 94.94 88 SER A C 1
ATOM 749 O O . SER A 1 88 ? 11.871 0.915 4.176 1.00 94.94 88 SER A O 1
ATOM 751 N N . GLN A 1 89 ? 9.956 0.545 3.063 1.00 94.75 89 GLN A N 1
ATOM 752 C CA . GLN A 1 89 ? 10.523 -0.339 2.050 1.00 94.75 89 GLN A CA 1
ATOM 753 C C . GLN A 1 89 ? 10.804 0.413 0.745 1.00 94.75 89 GLN A C 1
ATOM 755 O O . GLN A 1 89 ? 10.019 1.245 0.294 1.00 94.75 89 GLN A O 1
ATOM 760 N N . SER A 1 90 ? 11.913 0.065 0.091 1.00 94.06 90 SER A N 1
ATOM 761 C CA . SER A 1 90 ? 12.201 0.520 -1.273 1.00 94.06 90 SER A CA 1
ATOM 762 C C . SER A 1 90 ? 11.467 -0.371 -2.276 1.00 94.06 90 SER A C 1
ATOM 764 O O . SER A 1 90 ? 12.010 -1.356 -2.778 1.00 94.06 90 SER A O 1
ATOM 766 N N . ILE A 1 91 ? 10.193 -0.064 -2.510 1.00 95.12 91 ILE A N 1
ATOM 767 C CA . ILE A 1 91 ? 9.317 -0.855 -3.376 1.00 95.12 91 ILE A CA 1
ATOM 768 C C . ILE A 1 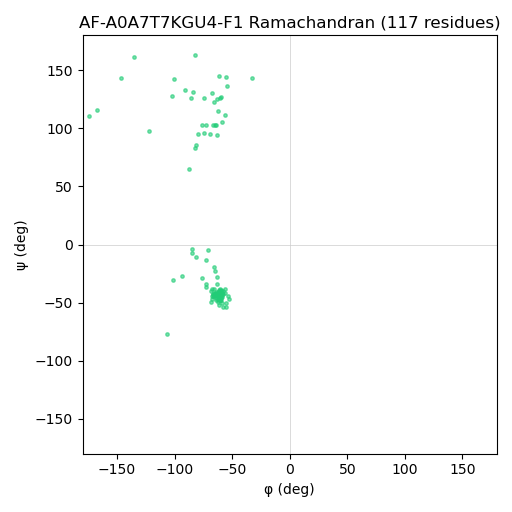91 ? 9.504 -0.448 -4.841 1.00 95.12 91 ILE A C 1
ATOM 770 O O . ILE A 1 91 ? 9.445 0.731 -5.197 1.00 95.12 91 ILE A O 1
ATOM 774 N N . ASN A 1 92 ? 9.681 -1.440 -5.716 1.00 95.00 92 ASN A N 1
ATOM 775 C CA . ASN A 1 92 ? 9.753 -1.220 -7.156 1.00 95.00 92 ASN A CA 1
ATOM 776 C C . ASN A 1 92 ? 8.351 -1.101 -7.778 1.00 95.00 92 ASN A C 1
ATOM 778 O O . ASN A 1 92 ? 7.820 -2.066 -8.324 1.00 95.00 92 ASN A O 1
ATOM 782 N N . TYR A 1 93 ? 7.776 0.102 -7.769 1.00 96.56 93 TYR A N 1
ATOM 783 C CA . TYR A 1 93 ? 6.479 0.356 -8.414 1.00 96.56 93 TYR A CA 1
ATOM 784 C C . TYR A 1 93 ? 6.523 0.333 -9.949 1.00 96.56 93 TYR A C 1
ATOM 786 O O . TYR A 1 93 ? 5.479 0.380 -10.590 1.00 96.56 93 TYR A O 1
ATOM 794 N N . SER A 1 94 ? 7.695 0.196 -10.579 1.00 95.81 94 SER A N 1
ATOM 795 C CA . SER A 1 94 ? 7.752 -0.048 -12.032 1.00 95.81 94 SER A CA 1
ATOM 796 C C . SER A 1 94 ? 7.308 -1.472 -12.399 1.00 95.81 94 SER A C 1
ATOM 798 O O . SER A 1 94 ? 7.079 -1.758 -13.578 1.00 95.81 94 SER A O 1
ATOM 800 N N . ASP A 1 95 ? 7.200 -2.365 -11.405 1.00 96.50 95 ASP A N 1
ATOM 801 C CA . ASP A 1 95 ? 6.727 -3.737 -11.549 1.00 96.50 95 ASP A CA 1
ATOM 802 C C . ASP A 1 95 ? 5.273 -3.902 -11.073 1.00 96.50 95 ASP A C 1
ATOM 804 O O . ASP A 1 95 ? 4.892 -3.541 -9.955 1.00 96.50 95 ASP A O 1
ATOM 808 N N . ASN A 1 96 ? 4.447 -4.489 -11.938 1.00 96.00 96 ASN A N 1
ATOM 809 C CA . ASN A 1 96 ? 3.021 -4.658 -11.672 1.00 96.00 96 ASN A CA 1
ATOM 810 C C . ASN A 1 96 ? 2.750 -5.741 -10.626 1.00 96.00 96 ASN A C 1
ATOM 812 O O . ASN A 1 96 ? 1.801 -5.595 -9.860 1.00 96.00 96 ASN A O 1
ATOM 816 N N . ASN A 1 97 ? 3.556 -6.805 -10.587 1.00 97.94 97 ASN A N 1
ATOM 817 C CA . ASN A 1 97 ? 3.361 -7.892 -9.628 1.00 97.94 97 ASN A CA 1
ATOM 818 C C . ASN A 1 97 ? 3.657 -7.400 -8.213 1.00 97.94 97 ASN A C 1
ATOM 820 O O . ASN A 1 97 ? 2.787 -7.481 -7.355 1.00 97.94 97 ASN A O 1
ATOM 824 N N . THR A 1 98 ? 4.802 -6.742 -8.030 1.00 97.19 98 THR A N 1
ATOM 825 C CA . THR A 1 98 ? 5.174 -6.088 -6.771 1.00 97.19 98 THR A CA 1
ATOM 826 C C . THR A 1 98 ? 4.088 -5.111 -6.307 1.00 97.19 98 THR A C 1
ATOM 828 O O . THR A 1 98 ? 3.700 -5.109 -5.143 1.00 97.19 98 THR A O 1
ATOM 831 N N . THR A 1 99 ? 3.542 -4.300 -7.218 1.00 97.69 99 THR A N 1
ATOM 832 C CA . THR A 1 99 ? 2.450 -3.367 -6.887 1.00 97.69 99 THR A CA 1
ATOM 833 C C . THR A 1 99 ? 1.180 -4.099 -6.445 1.00 97.69 99 THR A C 1
ATOM 835 O O . THR A 1 99 ? 0.529 -3.687 -5.485 1.00 97.69 99 THR A O 1
ATOM 838 N N . ASN A 1 100 ? 0.813 -5.186 -7.128 1.00 98.38 100 ASN A N 1
ATOM 839 C CA . ASN A 1 100 ? -0.351 -5.987 -6.757 1.00 98.38 100 ASN A CA 1
ATOM 840 C C 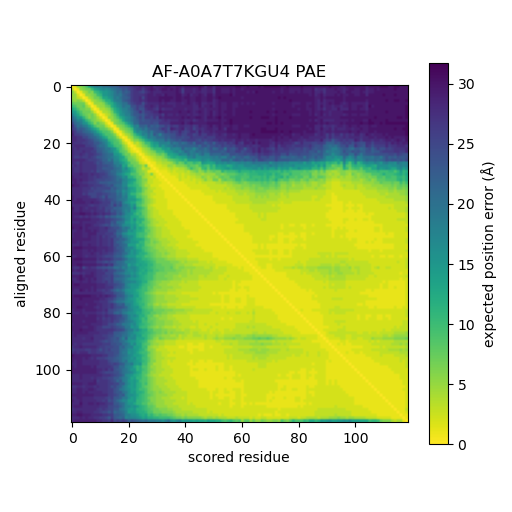. ASN A 1 100 ? -0.154 -6.664 -5.392 1.00 98.38 100 ASN A C 1
ATOM 842 O O . ASN A 1 100 ? -1.092 -6.690 -4.601 1.00 98.38 100 ASN A O 1
ATOM 846 N N . ASP A 1 101 ? 1.055 -7.134 -5.083 1.00 98.31 101 ASP A N 1
ATOM 847 C CA . ASP A 1 101 ? 1.385 -7.717 -3.779 1.00 98.31 101 ASP A CA 1
ATOM 848 C C . ASP A 1 101 ? 1.233 -6.688 -2.650 1.00 98.31 101 ASP A C 1
ATOM 850 O O . ASP A 1 101 ? 0.656 -6.991 -1.606 1.00 98.31 101 ASP A O 1
ATOM 854 N N . VAL A 1 102 ? 1.657 -5.438 -2.878 1.00 98.31 102 VAL A N 1
ATOM 855 C CA . VAL A 1 102 ? 1.437 -4.330 -1.932 1.00 98.31 102 VAL A CA 1
ATOM 856 C C . VAL A 1 102 ? -0.054 -4.075 -1.712 1.00 98.31 102 VAL A C 1
ATOM 858 O O . VAL A 1 102 ? -0.491 -3.945 -0.570 1.00 98.31 102 VAL A O 1
ATOM 861 N N . ILE A 1 103 ? -0.851 -4.027 -2.782 1.00 98.44 103 ILE A N 1
ATOM 862 C CA . ILE A 1 103 ? -2.307 -3.826 -2.697 1.00 98.44 103 ILE A CA 1
ATOM 863 C C . ILE A 1 103 ? -2.978 -4.972 -1.926 1.00 98.44 103 ILE A C 1
ATOM 865 O O . ILE A 1 103 ? -3.804 -4.718 -1.048 1.00 98.44 103 ILE A O 1
ATOM 869 N N . ASN A 1 104 ? -2.602 -6.220 -2.206 1.00 98.50 104 ASN A N 1
ATOM 870 C CA . ASN A 1 104 ? -3.121 -7.388 -1.495 1.00 98.50 104 ASN A CA 1
ATOM 871 C C . ASN A 1 104 ? -2.776 -7.322 -0.005 1.00 98.50 104 ASN A C 1
ATOM 873 O O . ASN A 1 104 ? -3.663 -7.453 0.837 1.00 98.50 104 ASN A O 1
ATOM 877 N N . TYR A 1 105 ? -1.521 -7.010 0.325 1.00 98.38 105 TYR A N 1
ATOM 878 C CA . TYR A 1 105 ? -1.080 -6.834 1.706 1.00 98.38 105 TYR A CA 1
ATOM 879 C C . TYR A 1 105 ? -1.868 -5.739 2.446 1.00 98.38 105 TYR A C 1
ATOM 881 O O . TYR A 1 105 ? -2.229 -5.922 3.612 1.00 98.38 105 TYR A O 1
ATOM 889 N N . LEU A 1 106 ? -2.180 -4.614 1.786 1.00 98.38 106 LEU A N 1
ATOM 890 C CA . LEU A 1 106 ? -3.026 -3.560 2.360 1.00 98.38 106 LEU A CA 1
ATOM 891 C C . LEU A 1 106 ? -4.426 -4.090 2.703 1.00 98.38 106 LEU A C 1
ATOM 893 O O . LEU A 1 106 ? -4.902 -3.875 3.821 1.00 98.38 106 LEU A O 1
ATOM 897 N N . TYR A 1 107 ? -5.072 -4.806 1.778 1.00 98.50 107 TYR A N 1
ATOM 898 C CA . TYR A 1 107 ? -6.403 -5.374 2.008 1.00 98.50 107 TYR A CA 1
ATOM 899 C C . TYR A 1 107 ? -6.411 -6.454 3.098 1.00 98.50 107 TYR A C 1
ATOM 901 O O . TYR A 1 107 ? -7.270 -6.441 3.980 1.00 98.50 107 TYR A O 1
ATOM 909 N N . GLU A 1 108 ? -5.440 -7.362 3.095 1.00 98.44 108 GLU A N 1
ATOM 910 C CA . GLU A 1 108 ? -5.309 -8.385 4.137 1.00 98.44 108 GLU A CA 1
ATOM 911 C C . GLU A 1 108 ? -5.097 -7.761 5.519 1.00 98.44 108 GLU A C 1
ATOM 913 O O . GLU A 1 108 ? -5.728 -8.163 6.502 1.00 98.44 108 GLU A O 1
ATOM 918 N N . SER A 1 109 ? -4.252 -6.731 5.593 1.00 98.25 109 SER A N 1
ATOM 919 C CA . SER A 1 109 ? -3.947 -6.045 6.845 1.00 98.25 109 SER A CA 1
ATOM 920 C C . SER A 1 109 ? -5.169 -5.346 7.428 1.00 98.25 109 SER A C 1
ATOM 922 O O . SER A 1 109 ? -5.427 -5.482 8.625 1.00 98.25 109 SER A O 1
ATOM 924 N N . ILE A 1 110 ? -5.943 -4.620 6.611 1.00 98.31 110 ILE A N 1
ATOM 925 C CA . ILE A 1 110 ? -7.145 -3.948 7.116 1.00 98.31 110 ILE A CA 1
ATOM 926 C C . ILE A 1 110 ? -8.223 -4.950 7.530 1.00 98.31 110 ILE A C 1
ATOM 928 O O . ILE A 1 110 ? -8.852 -4.747 8.567 1.00 98.31 110 ILE A O 1
ATOM 932 N N . ASN A 1 111 ? -8.399 -6.049 6.792 1.00 98.06 111 ASN A N 1
ATOM 933 C CA . ASN A 1 111 ? -9.355 -7.097 7.157 1.00 98.06 111 ASN A CA 1
ATOM 934 C C . ASN A 1 111 ? -8.999 -7.706 8.516 1.00 98.06 111 ASN A C 1
ATOM 936 O O . ASN A 1 111 ? -9.852 -7.809 9.396 1.00 98.06 111 ASN A O 1
ATOM 940 N N . LYS A 1 112 ? -7.718 -8.030 8.726 1.00 98.31 112 LYS A N 1
ATOM 941 C CA . LYS A 1 112 ? -7.223 -8.547 10.005 1.00 98.31 112 LYS A CA 1
ATOM 942 C 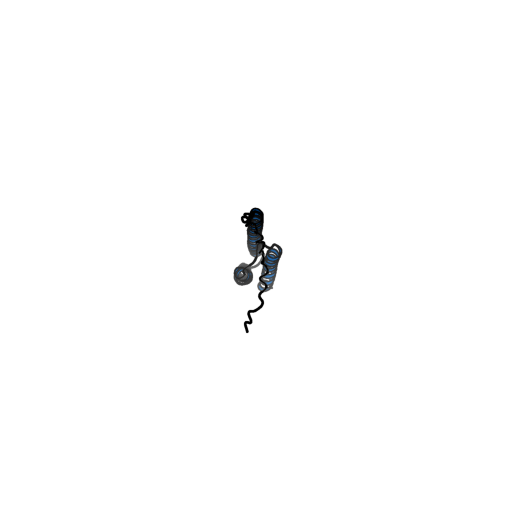C . LYS A 1 112 ? -7.432 -7.555 11.150 1.00 98.31 112 LYS A C 1
ATOM 944 O O . LYS A 1 112 ? -7.898 -7.949 12.212 1.00 98.31 112 LYS A O 1
ATOM 949 N N . ILE A 1 113 ? -7.075 -6.286 10.947 1.00 98.25 113 ILE A N 1
ATOM 950 C CA . ILE A 1 113 ? -7.241 -5.237 11.963 1.00 98.25 113 ILE A CA 1
ATOM 951 C C . ILE A 1 113 ? -8.721 -5.048 12.303 1.00 98.25 113 ILE A C 1
ATOM 953 O O . ILE A 1 113 ? -9.048 -4.932 13.478 1.00 98.25 113 ILE A O 1
ATOM 957 N N . THR A 1 114 ? -9.594 -5.034 11.294 1.00 97.50 114 THR A N 1
ATOM 958 C CA . THR A 1 114 ? -11.042 -4.878 11.480 1.00 97.50 114 THR A CA 1
ATOM 959 C C . THR A 1 114 ? -11.577 -5.988 12.376 1.00 97.50 114 THR A C 1
ATOM 961 O O . THR A 1 114 ? -12.107 -5.671 13.433 1.00 97.50 114 THR A O 1
ATOM 964 N N . HIS A 1 115 ? -11.318 -7.258 12.038 1.00 97.12 115 HIS A N 1
ATOM 965 C CA . HIS A 1 115 ? -11.703 -8.401 12.875 1.00 97.12 115 HIS A CA 1
ATOM 966 C C . HIS A 1 115 ? -11.216 -8.262 14.321 1.00 97.12 115 HIS A C 1
ATOM 968 O O . HIS A 1 115 ? -11.988 -8.395 15.255 1.00 97.12 115 HIS A O 1
ATOM 974 N N . GLN A 1 116 ? -9.951 -7.895 14.528 1.00 97.25 116 GLN A N 1
ATOM 975 C CA . GLN A 1 116 ? -9.388 -7.748 15.877 1.00 97.25 116 GLN A CA 1
ATOM 976 C C . GLN A 1 116 ? -9.994 -6.618 16.722 1.00 97.25 116 GLN A C 1
ATOM 978 O O . GLN A 1 116 ? -9.740 -6.578 17.924 1.00 97.25 116 GLN A O 1
ATOM 983 N N . VAL A 1 117 ? -10.662 -5.644 16.103 1.00 96.25 117 VAL A N 1
ATOM 984 C CA . VAL A 1 117 ? -11.258 -4.495 16.801 1.00 96.25 117 VAL A CA 1
ATOM 985 C C . VAL A 1 117 ? -12.765 -4.675 16.985 1.00 96.25 117 VAL A C 1
ATOM 987 O O . VAL A 1 117 ? -13.314 -4.146 17.951 1.00 96.25 117 VAL A O 1
ATOM 990 N N . THR A 1 118 ? -13.431 -5.373 16.063 1.00 93.94 118 THR A N 1
ATOM 991 C CA . THR A 1 118 ? -14.887 -5.562 16.086 1.00 93.94 118 THR A CA 1
ATOM 992 C C . THR A 1 118 ? -15.336 -6.844 16.774 1.00 93.94 118 THR A C 1
ATOM 994 O O . THR A 1 118 ? -16.469 -6.875 17.252 1.00 93.94 118 THR A O 1
ATOM 997 N N . ASP A 1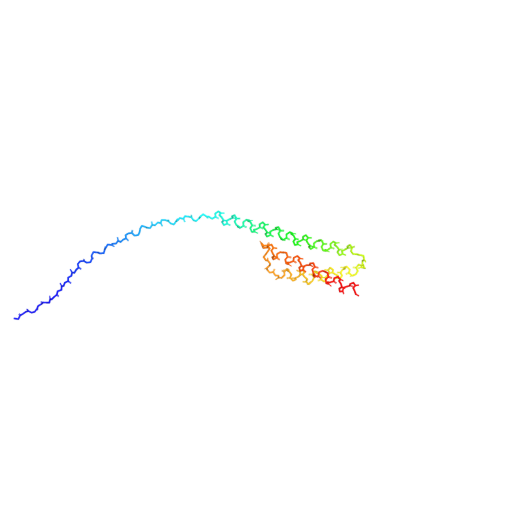 119 ? -14.490 -7.878 16.785 1.00 89.44 119 ASP A N 1
ATOM 998 C CA . ASP A 1 119 ? -14.761 -9.174 17.425 1.00 89.44 119 ASP A CA 1
ATOM 999 C C . ASP A 1 119 ? -14.401 -9.139 18.922 1.00 89.44 119 ASP A C 1
ATOM 1001 O O . ASP A 1 119 ? -15.184 -9.699 19.727 1.00 89.44 119 ASP A O 1
#

pLDDT: mean 86.57, std 18.82, range [40.31, 98.5]

Nearest PDB structures (foldseek):
  3lof-assembly1_A  TM=5.381E-01  e=4.810E+00  Homo sapiens
  1o3x-assembly1_A  TM=3.552E-01  e=2.578E+00  Homo sapiens
  5j0l-assembly3_F  TM=3.261E-01  e=8.975E+00  synthetic construct